Protein AF-A0A351PT14-F1 (afdb_monomer)

Radius of gyration: 14.62 Å; Cα contacts (8 Å, |Δi|>4): 122; chains: 1; bounding box: 34×16×45 Å

pLDDT: mean 96.29, std 6.52, range [57.69, 98.75]

Foldseek 3Di:
DDFDKDWDWDQDPFKIKIWIAGPVRDTLFIFIDTFDWDPPDPPDTDGDVVSSVVRRVVRVVVRCVSNVHDD

Nearest PDB structures (foldseek):
  3ezw-assembly1_E  TM=9.547E-01  e=2.823E-07  Escherichia coli K-12
  3ezw-assembly2_D  TM=9.632E-01  e=7.797E-07  Escherichia coli K-12
  3ezw-assembly2_H  TM=9.626E-01  e=7.797E-07  Escherichia coli K-12
  2zf5-assembly1_O  TM=9.693E-01  e=2.286E-06  Thermococcus kodakarensis KOD1
  6k78-assembly2_C-3  TM=9.576E-01  e=3.687E-06  Thermococcus kodakarensis KOD1

Sequence (71 aa):
MNGRYVMALDAGTTSVRAIIFNENSEIISIARREITQVYPVSGWVEHDPMEIWSSVPAVAIEAMVKASISP

Solvent-accessible surface area (backbone atoms only — not comparable to full-atom values): 4255 Å² total; per-residue (Å²): 136,91,78,67,71,50,77,48,78,47,80,53,91,57,29,35,33,16,38,34,26,42,87,84,70,45,80,68,28,69,24,68,41,77,48,72,79,42,65,91,49,94,96,47,79,48,70,59,69,64,60,57,57,58,38,50,61,52,16,43,50,49,18,30,59,73,52,72,55,78,137

Structure (mmCIF, N/CA/C/O backbone):
data_AF-A0A351PT14-F1
#
_entry.id   AF-A0A351PT14-F1
#
loop_
_atom_site.group_PDB
_atom_site.id
_atom_site.type_symbol
_atom_site.label_atom_id
_atom_site.label_alt_id
_atom_site.label_comp_id
_atom_site.label_asym_id
_atom_site.label_entity_id
_atom_site.label_seq_id
_atom_site.pdbx_PDB_ins_code
_atom_site.Cartn_x
_atom_site.Cartn_y
_atom_site.Cartn_z
_atom_site.occupancy
_atom_site.B_iso_or_equiv
_atom_site.auth_seq_id
_atom_site.auth_comp_id
_atom_site.auth_asym_id
_atom_site.auth_atom_id
_atom_site.pdbx_PDB_model_num
ATOM 1 N N . MET A 1 1 ? -10.531 2.998 21.733 1.00 57.69 1 MET A N 1
ATOM 2 C CA . MET A 1 1 ? -11.617 3.083 20.738 1.00 57.69 1 MET A CA 1
ATOM 3 C C . MET A 1 1 ? -12.194 1.689 20.600 1.00 57.69 1 MET A C 1
ATOM 5 O O . MET A 1 1 ? -11.432 0.789 20.285 1.00 57.69 1 MET A O 1
ATOM 9 N N . ASN A 1 2 ? -13.481 1.496 20.891 1.00 64.50 2 ASN A N 1
ATOM 10 C CA . ASN A 1 2 ? -14.165 0.235 20.601 1.00 64.50 2 ASN A CA 1
ATOM 11 C C . ASN A 1 2 ? -15.009 0.463 19.349 1.00 64.50 2 ASN A C 1
ATOM 13 O O . ASN A 1 2 ? -15.927 1.277 19.377 1.00 64.50 2 ASN A O 1
ATOM 17 N N . GLY A 1 3 ? -14.671 -0.214 18.259 1.00 82.38 3 GLY A N 1
ATOM 18 C CA . GLY A 1 3 ? -15.373 -0.119 16.984 1.00 82.38 3 GLY A CA 1
ATOM 19 C C . GLY A 1 3 ? -14.874 -1.202 16.039 1.00 82.38 3 GLY A C 1
ATOM 20 O O . GLY A 1 3 ? -13.744 -1.671 16.178 1.00 82.38 3 GLY A O 1
ATOM 21 N N . ARG A 1 4 ? -15.724 -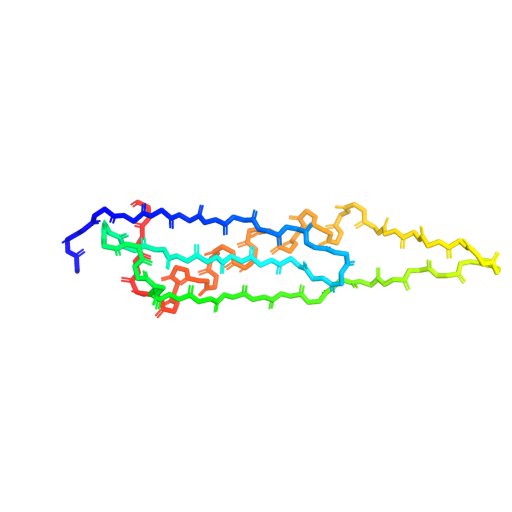1.633 15.104 1.00 93.50 4 ARG A N 1
ATOM 22 C CA . ARG A 1 4 ? -15.298 -2.513 14.015 1.00 93.50 4 ARG A CA 1
ATOM 23 C C . ARG A 1 4 ? -14.739 -1.661 12.887 1.00 93.50 4 ARG A C 1
ATOM 25 O O . ARG A 1 4 ? -15.324 -0.645 12.516 1.00 93.50 4 ARG A O 1
ATOM 32 N N . TYR A 1 5 ? -13.610 -2.101 12.354 1.00 96.94 5 TYR A N 1
ATOM 33 C CA . TYR A 1 5 ? -12.924 -1.446 11.253 1.00 96.94 5 TYR A CA 1
ATOM 34 C C . TYR A 1 5 ? -12.715 -2.437 10.115 1.00 96.94 5 TYR A C 1
ATOM 36 O O . TYR A 1 5 ? -12.588 -3.641 10.342 1.00 96.94 5 TYR A O 1
ATOM 44 N N . VAL A 1 6 ? -12.645 -1.918 8.895 1.00 97.50 6 VAL A N 1
ATOM 45 C CA . VAL A 1 6 ? -12.246 -2.679 7.709 1.00 97.50 6 VAL A CA 1
ATOM 46 C C . VAL A 1 6 ? -11.013 -2.017 7.118 1.00 97.50 6 VAL A C 1
ATOM 48 O O . VAL A 1 6 ? -11.000 -0.806 6.907 1.00 97.50 6 VAL A O 1
ATOM 51 N N . MET A 1 7 ? -9.977 -2.810 6.845 1.00 98.12 7 MET A N 1
ATOM 52 C CA . MET A 1 7 ? -8.802 -2.355 6.109 1.00 98.12 7 MET A CA 1
ATOM 53 C C . MET A 1 7 ? -8.911 -2.793 4.649 1.00 98.12 7 MET A C 1
ATOM 55 O O . MET A 1 7 ? -9.038 -3.982 4.367 1.00 98.12 7 MET A O 1
ATOM 59 N N . ALA A 1 8 ? -8.818 -1.841 3.726 1.00 98.44 8 ALA A N 1
ATOM 60 C CA . ALA A 1 8 ? -8.621 -2.110 2.309 1.00 98.44 8 ALA A CA 1
ATOM 61 C C . ALA A 1 8 ? -7.130 -2.016 1.970 1.00 98.44 8 ALA A C 1
ATOM 63 O O . ALA A 1 8 ? -6.480 -1.021 2.303 1.00 98.44 8 ALA A O 1
ATOM 64 N N . LEU A 1 9 ? -6.609 -3.038 1.293 1.00 98.38 9 LEU A N 1
ATOM 65 C CA . LEU A 1 9 ? -5.271 -3.052 0.712 1.00 98.38 9 LEU A CA 1
ATOM 66 C C . LEU A 1 9 ? -5.400 -2.859 -0.799 1.00 98.38 9 LEU A C 1
ATOM 68 O O . LEU A 1 9 ? -6.065 -3.643 -1.471 1.00 98.38 9 LEU A O 1
ATOM 72 N N . ASP A 1 10 ? -4.779 -1.807 -1.317 1.00 98.19 10 ASP A N 1
ATOM 73 C CA . ASP A 1 10 ? -4.864 -1.396 -2.718 1.00 98.19 10 ASP A CA 1
ATOM 74 C C . ASP A 1 10 ? -3.448 -1.338 -3.303 1.00 98.19 10 ASP A C 1
ATOM 76 O O . ASP A 1 10 ? -2.685 -0.403 -3.039 1.00 98.19 10 ASP A O 1
ATOM 80 N N . ALA A 1 11 ? -3.081 -2.386 -4.043 1.00 97.31 11 ALA A N 1
ATOM 81 C CA . ALA A 1 11 ? -1.831 -2.473 -4.788 1.00 97.31 11 ALA A CA 1
ATOM 82 C C . ALA A 1 11 ? -2.036 -1.876 -6.187 1.00 97.31 11 ALA A C 1
ATOM 84 O O . ALA A 1 11 ? -2.412 -2.569 -7.133 1.00 97.31 11 ALA A O 1
ATOM 85 N N . GLY A 1 12 ? -1.823 -0.565 -6.290 1.00 96.50 12 GLY A N 1
ATOM 86 C CA . GLY A 1 12 ? -1.858 0.153 -7.555 1.00 96.50 12 GLY A CA 1
ATOM 87 C C . GLY A 1 12 ? -0.570 -0.031 -8.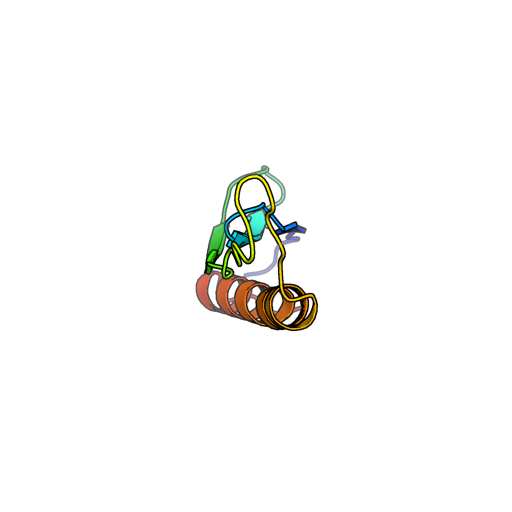350 1.00 96.50 12 GLY A C 1
ATOM 88 O O . GLY A 1 12 ? 0.402 -0.621 -7.886 1.00 96.50 12 GLY A O 1
ATOM 89 N N . THR A 1 13 ? -0.538 0.540 -9.552 1.00 97.00 13 THR A N 1
ATOM 90 C CA . THR A 1 13 ? 0.642 0.446 -10.417 1.00 97.00 13 THR A CA 1
ATOM 91 C C . THR A 1 13 ? 1.829 1.222 -9.873 1.00 97.00 13 THR A C 1
ATOM 93 O O . THR A 1 13 ? 2.939 0.744 -10.007 1.00 97.00 13 THR A O 1
ATOM 96 N N . THR A 1 14 ? 1.618 2.383 -9.247 1.00 97.50 14 THR A N 1
ATOM 97 C CA . THR A 1 14 ? 2.690 3.263 -8.741 1.00 97.50 14 THR A CA 1
ATOM 98 C C . THR A 1 14 ? 2.900 3.185 -7.234 1.00 97.50 14 THR A C 1
ATOM 100 O O . THR A 1 14 ? 3.902 3.680 -6.726 1.00 97.50 14 THR A O 1
ATOM 103 N N . SER A 1 15 ? 1.947 2.620 -6.491 1.00 98.06 15 SER A N 1
ATOM 104 C CA . SER A 1 15 ? 2.017 2.557 -5.032 1.00 98.06 15 SER A CA 1
ATOM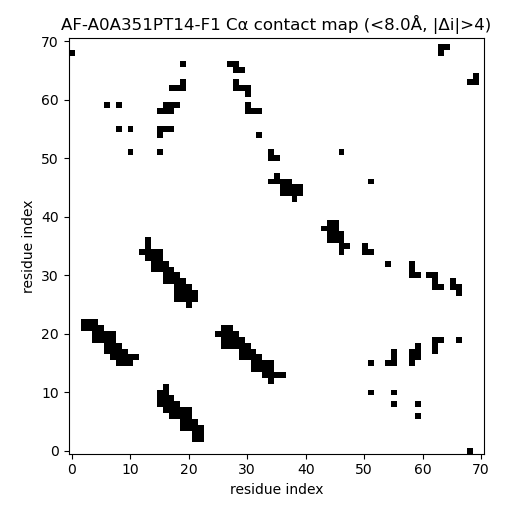 105 C C . SER A 1 15 ? 1.116 1.476 -4.452 1.00 98.06 15 SER A C 1
ATOM 107 O O . SER A 1 15 ? 0.057 1.169 -5.000 1.00 98.06 15 SER A O 1
ATOM 109 N N . VAL A 1 16 ? 1.502 0.981 -3.280 1.00 98.62 16 VAL A N 1
ATOM 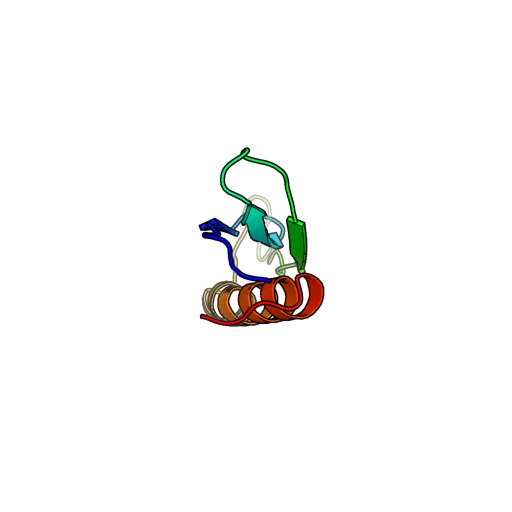110 C CA . VAL A 1 16 ? 0.670 0.140 -2.418 1.00 98.62 16 VAL A CA 1
ATOM 111 C C . VAL A 1 16 ? 0.097 0.998 -1.293 1.00 98.62 16 VAL A C 1
ATOM 113 O O . VAL A 1 16 ? 0.790 1.844 -0.721 1.00 98.62 16 VAL A O 1
ATOM 116 N N . ARG A 1 17 ? -1.185 0.805 -0.976 1.00 98.62 17 ARG A N 1
ATOM 117 C CA . ARG A 1 17 ? -1.938 1.593 0.007 1.00 98.62 17 ARG A CA 1
ATOM 118 C C . ARG A 1 17 ? -2.695 0.713 0.989 1.00 98.62 17 ARG A C 1
ATOM 120 O O . ARG A 1 17 ? -3.213 -0.333 0.613 1.00 98.62 17 ARG A O 1
ATOM 127 N N . ALA A 1 18 ? -2.808 1.195 2.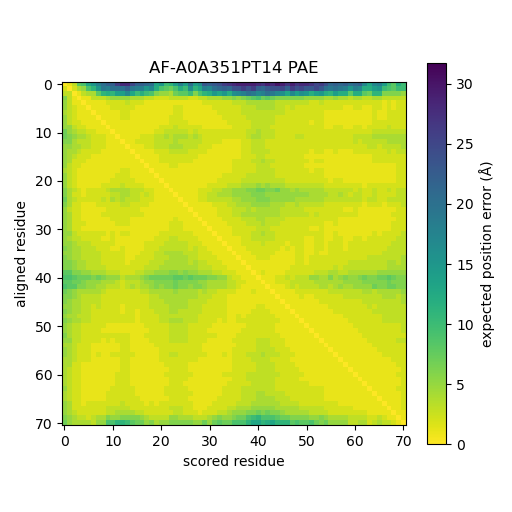224 1.00 98.75 18 ALA A N 1
ATOM 128 C CA . ALA A 1 18 ? -3.761 0.704 3.211 1.00 98.75 18 ALA A CA 1
ATOM 129 C C . ALA A 1 18 ? -4.708 1.837 3.605 1.00 98.75 18 ALA A C 1
ATOM 131 O O . ALA A 1 18 ? -4.261 2.952 3.897 1.00 98.75 18 ALA A O 1
ATOM 132 N N . ILE A 1 19 ? -6.006 1.547 3.616 1.00 98.69 19 ILE A N 1
ATOM 133 C CA . ILE A 1 19 ? -7.061 2.480 4.015 1.00 98.69 19 ILE A CA 1
ATOM 134 C C . ILE A 1 19 ? -7.900 1.810 5.095 1.00 98.69 19 ILE A C 1
ATOM 136 O O . ILE A 1 19 ? -8.372 0.695 4.890 1.00 98.69 19 ILE A O 1
ATOM 140 N N . ILE A 1 20 ? -8.089 2.477 6.232 1.00 98.44 20 ILE A N 1
ATOM 141 C CA . ILE A 1 20 ? -8.955 1.994 7.312 1.00 98.44 20 ILE A CA 1
ATOM 142 C C . ILE A 1 20 ? -10.275 2.755 7.272 1.00 98.44 20 ILE A C 1
ATOM 144 O O . ILE A 1 20 ? -10.282 3.986 7.298 1.00 98.44 20 ILE A O 1
ATOM 148 N N . PHE A 1 21 ? -11.375 2.008 7.271 1.00 98.12 21 PHE A N 1
ATOM 149 C CA . PHE A 1 21 ? -12.739 2.519 7.321 1.00 98.12 21 PHE A CA 1
ATOM 150 C C . PHE A 1 21 ? -13.433 2.118 8.623 1.00 98.12 21 PHE A C 1
ATOM 152 O O . PHE A 1 21 ? -13.168 1.037 9.156 1.00 98.12 21 PHE A O 1
ATOM 159 N N . ASN A 1 22 ? -14.341 2.961 9.114 1.00 96.38 22 ASN A N 1
ATOM 160 C CA . ASN A 1 22 ? -15.275 2.599 10.186 1.00 96.38 22 ASN A CA 1
ATOM 161 C C . ASN A 1 22 ? -16.606 2.044 9.631 1.00 96.38 22 ASN A C 1
ATOM 163 O O . ASN A 1 22 ? -16.803 1.953 8.419 1.00 96.38 22 ASN A O 1
ATOM 167 N N . GLU A 1 23 ? -17.543 1.698 10.519 1.00 95.31 23 GLU A N 1
ATOM 168 C CA . GLU A 1 23 ? -18.868 1.160 10.155 1.00 95.31 23 GLU A CA 1
ATOM 169 C C . GLU A 1 23 ? -19.725 2.126 9.309 1.00 95.31 23 GLU A C 1
ATOM 171 O O . GLU A 1 23 ? -20.609 1.680 8.580 1.00 95.31 23 GLU A O 1
ATOM 176 N N . ASN A 1 24 ? -19.434 3.431 9.342 1.00 96.00 24 ASN A N 1
ATOM 177 C CA . ASN A 1 24 ? -20.106 4.453 8.533 1.00 96.00 24 ASN A CA 1
ATOM 178 C C . ASN A 1 24 ? -19.431 4.672 7.166 1.00 96.00 24 ASN A C 1
ATOM 180 O O . ASN A 1 24 ? -19.793 5.598 6.445 1.00 96.00 24 ASN A O 1
ATOM 184 N N . SER A 1 25 ? -18.459 3.828 6.793 1.00 95.38 25 SER A N 1
ATOM 185 C CA . SER A 1 25 ? -17.632 3.976 5.584 1.00 95.38 25 SER A CA 1
ATOM 186 C C . SER A 1 25 ? -16.779 5.252 5.556 1.00 95.38 25 SER A C 1
ATOM 188 O O . SER A 1 25 ? -16.325 5.680 4.494 1.00 95.38 25 SER A O 1
ATOM 190 N N . GLU A 1 26 ? -16.522 5.861 6.714 1.00 97.56 26 GLU A N 1
ATOM 191 C CA . GLU A 1 26 ? -15.637 7.018 6.825 1.00 97.56 26 GLU A CA 1
ATOM 192 C C . GLU A 1 26 ? -14.181 6.554 6.862 1.00 97.56 26 GLU A C 1
ATOM 194 O O . GLU A 1 26 ? -13.846 5.569 7.525 1.00 97.56 26 GLU A O 1
ATOM 199 N N . ILE A 1 27 ? -13.302 7.284 6.173 1.00 98.19 27 ILE A N 1
ATOM 200 C CA . ILE A 1 27 ? -11.863 7.015 6.188 1.00 98.19 27 ILE A CA 1
ATOM 201 C C . ILE A 1 27 ? -11.277 7.508 7.510 1.00 98.19 27 ILE A C 1
ATOM 203 O O . ILE A 1 27 ? -11.274 8.705 7.791 1.00 98.19 27 ILE A O 1
ATOM 207 N N . ILE A 1 28 ? -10.720 6.585 8.287 1.00 98.12 28 ILE A N 1
ATOM 208 C CA . ILE A 1 28 ? -10.068 6.868 9.569 1.00 98.12 28 ILE A CA 1
ATOM 209 C C . ILE A 1 28 ? -8.579 7.142 9.379 1.00 98.12 28 ILE A C 1
ATOM 211 O O . ILE A 1 28 ? -8.025 8.051 9.993 1.00 98.12 28 ILE A O 1
ATOM 215 N N . SER A 1 29 ? -7.913 6.372 8.518 1.00 98.56 29 SER A N 1
ATOM 216 C CA . SER A 1 29 ? -6.507 6.598 8.192 1.00 98.56 29 SER A CA 1
ATOM 217 C C . SER A 1 29 ? -6.137 6.051 6.817 1.00 98.56 29 SER A C 1
ATOM 219 O O . SER A 1 29 ? -6.800 5.170 6.265 1.00 98.56 29 SER A O 1
ATOM 221 N N . ILE A 1 30 ? -5.049 6.600 6.268 1.00 98.62 30 ILE A N 1
ATOM 222 C CA . ILE A 1 30 ? -4.426 6.149 5.024 1.00 98.62 30 ILE A CA 1
ATOM 223 C C . ILE A 1 30 ? -2.907 6.082 5.222 1.00 98.62 30 ILE A C 1
ATOM 225 O O . ILE A 1 30 ? -2.280 7.005 5.760 1.00 98.62 30 ILE A O 1
ATOM 229 N N . ALA A 1 31 ? -2.301 5.018 4.712 1.00 98.75 31 ALA A N 1
ATOM 230 C CA . ALA A 1 31 ? -0.865 4.917 4.488 1.00 98.75 31 ALA A CA 1
ATOM 231 C C . ALA A 1 31 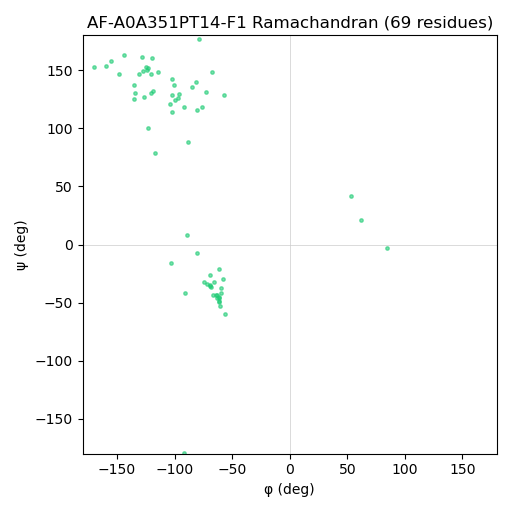? -0.593 4.488 3.044 1.00 98.75 31 ALA A C 1
ATOM 233 O O . ALA A 1 31 ? -1.410 3.803 2.423 1.00 98.75 31 ALA A O 1
ATOM 234 N N . ARG A 1 32 ? 0.537 4.931 2.491 1.00 98.56 32 ARG A N 1
ATOM 235 C CA . ARG A 1 32 ? 0.937 4.613 1.118 1.00 98.56 32 ARG A CA 1
ATOM 236 C C . ARG A 1 32 ? 2.448 4.533 0.997 1.00 98.56 32 ARG A C 1
ATOM 238 O O . ARG A 1 32 ? 3.145 5.307 1.648 1.00 98.56 32 ARG A O 1
ATOM 245 N N . ARG A 1 33 ? 2.925 3.658 0.119 1.00 98.38 33 ARG A N 1
ATOM 246 C CA . ARG A 1 33 ? 4.327 3.574 -0.296 1.00 98.38 33 ARG A CA 1
ATOM 247 C C . ARG A 1 33 ? 4.395 3.444 -1.803 1.00 98.38 33 ARG A C 1
ATOM 249 O O . ARG A 1 33 ? 3.661 2.644 -2.379 1.00 98.38 33 ARG A O 1
ATOM 256 N N . GLU A 1 34 ? 5.228 4.267 -2.420 1.00 98.19 34 GLU A N 1
ATOM 257 C CA . GLU A 1 34 ? 5.528 4.155 -3.844 1.00 98.19 34 GLU A CA 1
ATOM 258 C C . GLU A 1 34 ? 6.310 2.866 -4.108 1.00 98.19 34 GLU A C 1
ATOM 260 O O . GLU A 1 34 ? 7.053 2.409 -3.239 1.00 98.19 34 GLU A O 1
ATOM 265 N N . ILE A 1 35 ? 6.100 2.287 -5.288 1.00 98.12 35 ILE A N 1
ATOM 266 C CA . ILE A 1 35 ? 6.844 1.126 -5.782 1.00 98.12 35 ILE A CA 1
ATOM 267 C C . ILE A 1 35 ? 7.541 1.491 -7.088 1.00 98.12 35 ILE A C 1
ATOM 269 O O . ILE A 1 35 ? 7.036 2.286 -7.894 1.00 98.12 35 ILE A O 1
ATOM 273 N N . THR A 1 36 ? 8.709 0.907 -7.301 1.00 98.25 36 THR A N 1
ATOM 274 C CA . THR A 1 36 ? 9.580 1.245 -8.416 1.00 98.25 36 THR A CA 1
ATOM 275 C C . THR A 1 36 ? 9.006 0.709 -9.727 1.00 98.25 36 THR A C 1
ATOM 277 O O . THR A 1 36 ? 8.640 -0.458 -9.842 1.00 98.25 36 THR A O 1
ATOM 280 N N . GLN A 1 37 ? 8.948 1.568 -10.748 1.00 97.81 37 GLN A N 1
ATOM 281 C CA . GLN A 1 37 ? 8.676 1.150 -12.126 1.00 97.81 37 GLN A CA 1
ATOM 282 C C . GLN A 1 37 ? 10.006 0.873 -12.826 1.00 97.81 37 GLN A C 1
ATOM 284 O O . GLN A 1 37 ? 10.816 1.790 -12.982 1.00 97.81 37 GLN A O 1
ATOM 289 N N . VAL A 1 38 ? 10.236 -0.360 -13.268 1.00 98.12 38 VAL A N 1
ATOM 290 C CA . VAL A 1 38 ? 11.443 -0.717 -14.019 1.00 98.12 38 VAL A CA 1
ATOM 291 C C . VAL A 1 38 ? 11.124 -0.692 -15.513 1.00 98.12 38 VAL A C 1
ATOM 293 O O . VAL A 1 38 ? 10.188 -1.347 -15.964 1.00 98.12 38 VAL A O 1
ATOM 296 N N . TYR A 1 39 ? 11.909 0.064 -16.285 1.00 97.69 39 TYR A N 1
ATOM 297 C CA . TYR A 1 39 ? 11.751 0.216 -17.738 1.00 97.69 39 TYR A CA 1
ATOM 298 C C . TYR A 1 39 ? 12.990 -0.335 -18.464 1.00 97.69 39 TYR A C 1
ATOM 300 O O . TYR A 1 39 ? 13.867 0.442 -18.849 1.00 97.69 39 TYR A O 1
ATOM 308 N N . PRO A 1 40 ? 13.123 -1.665 -18.623 1.00 97.44 40 PRO A N 1
ATOM 309 C CA . PRO A 1 40 ? 14.337 -2.265 -19.181 1.00 97.44 40 PRO A CA 1
ATOM 310 C C . PRO A 1 40 ? 14.506 -1.963 -20.677 1.00 97.44 40 PRO A C 1
ATOM 312 O O . PRO A 1 40 ? 15.623 -1.768 -21.152 1.00 97.44 40 PRO A O 1
ATOM 315 N N . VAL A 1 41 ? 13.396 -1.900 -21.420 1.00 97.62 41 VAL A N 1
ATOM 316 C CA . VAL A 1 41 ? 13.347 -1.546 -22.844 1.00 97.62 41 VAL A CA 1
ATOM 317 C C . VAL A 1 41 ? 12.089 -0.731 -23.151 1.00 97.62 41 VAL A C 1
ATOM 319 O O . VAL A 1 41 ? 11.131 -0.713 -22.378 1.00 97.62 41 VAL A O 1
ATOM 322 N N . SER A 1 42 ? 12.078 -0.044 -24.297 1.00 97.50 42 SER A N 1
ATOM 323 C CA . SER A 1 42 ? 10.939 0.783 -24.710 1.00 97.50 42 SER A CA 1
ATOM 324 C C . SER A 1 42 ? 9.642 -0.035 -24.780 1.00 97.50 42 SER A C 1
ATOM 326 O O . SER A 1 42 ? 9.595 -1.093 -25.407 1.00 97.50 42 SER A O 1
ATOM 328 N N . GLY A 1 43 ? 8.592 0.463 -24.124 1.00 97.69 43 GLY A N 1
ATOM 329 C CA . GLY A 1 43 ? 7.275 -0.177 -24.071 1.00 97.69 43 GLY A CA 1
ATOM 330 C C . GLY A 1 43 ? 7.110 -1.254 -22.993 1.00 97.69 43 GLY A C 1
ATOM 331 O O . GLY A 1 43 ? 6.006 -1.771 -22.855 1.00 97.69 43 GLY A O 1
ATOM 332 N N . TRP A 1 44 ? 8.156 -1.582 -22.227 1.00 98.12 44 TRP A N 1
ATOM 333 C CA . TRP A 1 44 ? 8.086 -2.557 -21.134 1.00 98.12 44 TRP A CA 1
ATOM 334 C C . TRP A 1 44 ? 8.027 -1.862 -19.779 1.00 98.12 44 TRP A C 1
ATOM 336 O O . TRP A 1 44 ? 8.699 -0.854 -19.563 1.00 98.12 44 TRP A O 1
ATOM 346 N N . VAL A 1 45 ? 7.241 -2.436 -18.869 1.00 98.00 45 VAL A N 1
ATOM 347 C CA . VAL A 1 45 ? 7.171 -2.032 -17.463 1.00 98.00 45 VAL A CA 1
ATOM 348 C C . VAL A 1 45 ? 7.186 -3.291 -16.613 1.00 98.00 45 VAL A C 1
ATOM 350 O O . VAL A 1 45 ? 6.358 -4.179 -16.808 1.00 98.00 45 VAL A O 1
ATOM 353 N N . GLU A 1 46 ? 8.126 -3.356 -15.681 1.00 98.31 46 GLU A N 1
ATOM 354 C CA . GLU A 1 46 ? 8.280 -4.455 -14.733 1.00 98.31 46 GLU A CA 1
ATOM 355 C C . GLU A 1 46 ? 8.233 -3.919 -13.296 1.00 98.31 46 GLU A C 1
ATOM 357 O O . GLU A 1 46 ? 8.611 -2.773 -13.030 1.00 98.31 46 GLU A O 1
ATOM 362 N 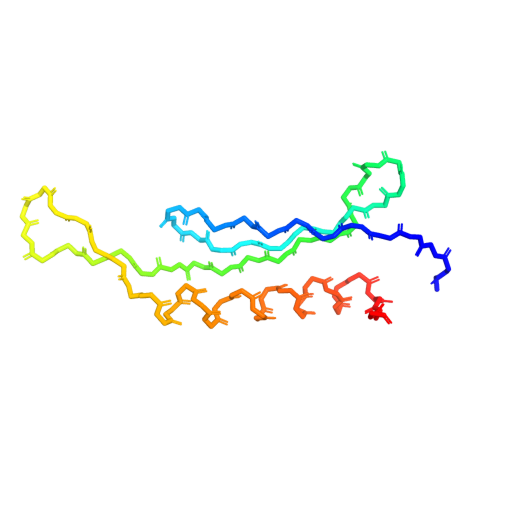N . HIS A 1 47 ? 7.782 -4.761 -12.364 1.00 98.25 47 HIS A N 1
ATOM 363 C CA . HIS A 1 47 ? 7.816 -4.511 -10.919 1.00 98.25 47 HIS A CA 1
ATOM 364 C C . HIS A 1 47 ? 8.563 -5.637 -10.218 1.00 98.25 47 HIS A C 1
ATOM 366 O O . HIS A 1 47 ? 8.489 -6.786 -10.653 1.00 98.25 47 HIS A O 1
ATOM 372 N N . ASP A 1 48 ? 9.206 -5.322 -9.094 1.00 97.94 48 ASP A N 1
ATOM 373 C CA . ASP A 1 48 ? 9.702 -6.336 -8.167 1.00 97.94 48 ASP A CA 1
ATOM 374 C C . ASP A 1 48 ? 8.541 -6.841 -7.280 1.00 97.94 48 ASP A C 1
ATOM 376 O O . ASP A 1 48 ? 7.998 -6.075 -6.472 1.00 97.94 48 ASP A O 1
ATOM 380 N N . PRO A 1 49 ? 8.155 -8.131 -7.366 1.00 97.94 49 PRO A N 1
ATOM 381 C CA . PRO A 1 49 ? 7.117 -8.694 -6.506 1.00 97.94 49 PRO A CA 1
ATOM 382 C C . PRO A 1 49 ? 7.435 -8.567 -5.011 1.00 97.94 49 PRO A C 1
ATOM 384 O O . PRO A 1 49 ? 6.516 -8.454 -4.198 1.00 97.94 49 PRO A O 1
ATOM 387 N N . MET A 1 50 ? 8.718 -8.570 -4.634 1.00 98.19 50 MET A N 1
ATOM 388 C CA . MET A 1 50 ? 9.140 -8.431 -3.241 1.00 98.19 50 MET A CA 1
ATOM 389 C C . MET A 1 50 ? 8.991 -6.999 -2.726 1.00 98.19 50 MET A C 1
ATOM 391 O O . MET A 1 50 ? 8.671 -6.811 -1.549 1.00 98.19 50 MET A O 1
ATOM 395 N N . GLU A 1 51 ? 9.152 -5.988 -3.580 1.00 98.25 51 GLU A N 1
ATOM 396 C CA . GLU A 1 51 ? 8.878 -4.590 -3.227 1.00 98.25 51 GLU A CA 1
ATOM 397 C C . GLU A 1 51 ? 7.375 -4.379 -2.983 1.00 98.25 51 GLU A C 1
ATOM 399 O O . GLU A 1 51 ? 6.984 -3.794 -1.969 1.00 98.25 51 GLU A O 1
ATOM 404 N N . ILE A 1 52 ? 6.518 -4.948 -3.840 1.00 98.00 52 ILE A N 1
ATOM 405 C CA . ILE A 1 52 ? 5.061 -4.944 -3.634 1.00 98.00 52 ILE A CA 1
ATOM 406 C C . ILE A 1 52 ? 4.713 -5.662 -2.324 1.00 98.00 52 ILE A C 1
ATOM 408 O O . ILE A 1 52 ? 4.032 -5.093 -1.466 1.00 98.00 52 ILE A O 1
ATOM 412 N N . TRP A 1 53 ? 5.201 -6.893 -2.141 1.00 97.94 53 TRP A N 1
ATOM 413 C CA . TRP A 1 53 ? 4.884 -7.712 -0.972 1.00 97.94 53 TRP A CA 1
ATOM 414 C C . TRP A 1 53 ? 5.336 -7.069 0.337 1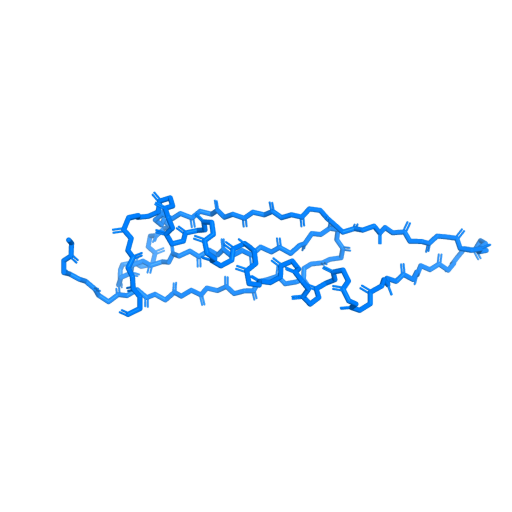.00 97.94 53 TRP A C 1
ATOM 416 O O . TRP A 1 53 ? 4.564 -7.031 1.288 1.00 97.94 53 TRP A O 1
ATOM 426 N N . SER A 1 54 ? 6.557 -6.534 0.394 1.00 98.12 54 SER A N 1
ATOM 427 C CA . SER A 1 54 ? 7.075 -5.870 1.598 1.00 98.12 54 SER A CA 1
ATOM 428 C C . SER A 1 54 ? 6.365 -4.546 1.897 1.00 98.12 54 SER A C 1
ATOM 430 O O . SER A 1 54 ? 6.244 -4.163 3.065 1.00 98.12 54 SER A O 1
ATOM 432 N N . SER A 1 55 ? 5.820 -3.879 0.875 1.00 98.38 55 SER A N 1
ATOM 433 C CA . SER A 1 55 ? 5.049 -2.647 1.045 1.00 98.38 55 SER A CA 1
ATOM 434 C C . SER A 1 55 ? 3.709 -2.880 1.739 1.00 98.38 55 SER A C 1
ATOM 436 O O . SER A 1 55 ? 3.310 -2.045 2.548 1.00 98.38 55 SER A O 1
ATOM 438 N N . VAL A 1 56 ? 3.036 -4.009 1.486 1.00 98.38 56 VAL A N 1
ATOM 439 C CA . VAL A 1 56 ? 1.714 -4.339 2.059 1.00 98.38 56 VAL A CA 1
ATOM 440 C C . VAL A 1 56 ? 1.690 -4.306 3.599 1.00 98.38 56 VAL A C 1
ATOM 442 O O . VAL A 1 56 ? 0.930 -3.506 4.153 1.00 98.38 56 VAL A O 1
ATOM 445 N N . PRO A 1 57 ? 2.497 -5.103 4.332 1.00 98.00 57 PRO A N 1
ATOM 446 C CA . PRO A 1 57 ? 2.500 -5.063 5.790 1.00 98.00 57 PRO A CA 1
ATOM 447 C C . PRO A 1 57 ? 3.008 -3.716 6.314 1.00 98.00 57 PRO A C 1
ATOM 449 O O . PRO A 1 57 ? 2.520 -3.247 7.341 1.00 98.00 57 PRO A O 1
ATOM 452 N N . ALA A 1 58 ? 3.931 -3.058 5.602 1.00 98.38 58 ALA A N 1
ATOM 453 C CA . ALA A 1 58 ? 4.436 -1.748 5.996 1.00 98.38 58 ALA A CA 1
ATOM 454 C C . ALA A 1 58 ? 3.320 -0.691 6.019 1.00 98.38 58 ALA A C 1
ATOM 456 O O . ALA A 1 58 ? 3.162 0.005 7.024 1.00 98.38 58 ALA A O 1
ATOM 457 N N . VAL A 1 59 ? 2.508 -0.596 4.959 1.00 98.62 59 VAL A N 1
ATOM 458 C CA . VAL A 1 59 ? 1.386 0.355 4.928 1.00 98.62 59 VAL A CA 1
ATOM 459 C C . VAL A 1 59 ? 0.248 -0.063 5.857 1.00 98.62 59 VAL A C 1
ATOM 461 O O . VAL A 1 59 ? -0.369 0.804 6.469 1.00 98.62 59 VAL A O 1
ATOM 464 N N . ALA A 1 60 ? -0.008 -1.363 6.032 1.00 98.50 60 ALA A N 1
ATOM 465 C CA . ALA A 1 60 ? -1.027 -1.851 6.962 1.00 98.50 60 ALA A CA 1
ATOM 466 C C . ALA A 1 60 ? -0.721 -1.435 8.410 1.00 98.50 60 ALA A C 1
ATOM 468 O O . ALA A 1 60 ? -1.572 -0.860 9.091 1.00 98.50 60 ALA A O 1
ATOM 469 N N . ILE A 1 61 ? 0.515 -1.674 8.862 1.00 98.31 61 ILE A N 1
ATOM 470 C CA . ILE A 1 61 ? 0.975 -1.292 10.203 1.00 98.31 61 ILE A CA 1
ATOM 471 C C . ILE A 1 61 ? 0.944 0.229 10.360 1.00 98.31 61 ILE A C 1
ATOM 473 O O . ILE A 1 61 ? 0.417 0.730 11.351 1.00 98.31 61 ILE A O 1
ATOM 477 N N . GLU A 1 62 ? 1.449 0.975 9.377 1.00 98.62 62 GLU A N 1
ATOM 478 C CA . GLU A 1 62 ? 1.441 2.439 9.419 1.00 98.62 62 GLU A CA 1
ATOM 479 C C . GLU A 1 62 ? 0.013 3.004 9.518 1.00 98.62 62 GLU A C 1
ATOM 481 O O . GLU A 1 62 ? -0.235 3.919 10.306 1.00 98.62 62 GLU A O 1
ATOM 486 N N . ALA A 1 63 ? -0.944 2.444 8.771 1.00 98.50 63 ALA A N 1
ATOM 487 C CA . ALA A 1 63 ? -2.342 2.854 8.837 1.00 98.50 63 ALA A CA 1
ATO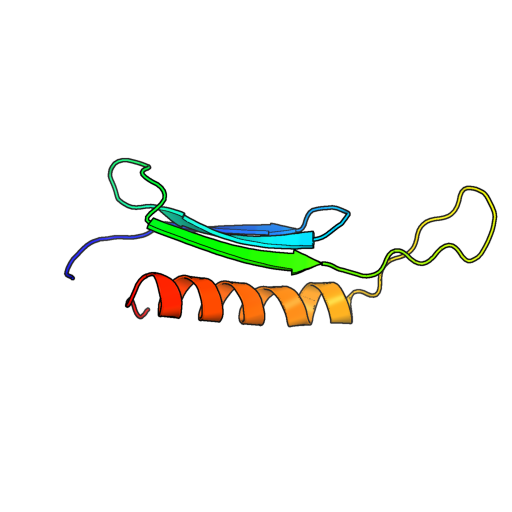M 488 C C . ALA A 1 63 ? -2.951 2.576 10.223 1.00 98.50 63 ALA A C 1
ATOM 490 O O . ALA A 1 63 ? -3.624 3.455 10.770 1.00 98.50 63 ALA A O 1
ATOM 491 N N . MET A 1 64 ? -2.690 1.401 10.813 1.00 97.88 64 MET A N 1
ATOM 492 C CA . MET A 1 64 ? -3.166 1.055 12.161 1.00 97.88 64 MET A CA 1
ATOM 493 C C . MET A 1 64 ? -2.580 1.976 13.232 1.00 97.88 64 MET A C 1
ATOM 495 O O . MET A 1 64 ? -3.320 2.476 14.078 1.00 97.88 64 MET A O 1
ATOM 499 N N . VAL A 1 65 ? -1.278 2.271 13.156 1.00 98.12 65 VAL A N 1
ATOM 500 C CA . VAL A 1 65 ? -0.605 3.202 14.075 1.00 98.12 65 VAL A CA 1
ATOM 501 C C . VAL A 1 65 ? -1.205 4.604 13.959 1.00 98.12 65 VAL A C 1
ATOM 503 O O . VAL A 1 65 ? -1.555 5.198 14.977 1.00 98.12 65 VAL A O 1
ATOM 506 N N . LYS A 1 66 ? -1.410 5.118 12.737 1.00 97.94 66 LYS A N 1
ATOM 507 C CA . LYS A 1 66 ? -2.067 6.421 12.513 1.00 97.94 66 LYS A CA 1
ATOM 508 C C . LYS A 1 66 ? -3.491 6.466 13.069 1.00 97.94 66 LYS A C 1
ATOM 510 O O . LYS A 1 66 ? -3.903 7.496 13.590 1.00 97.94 66 LYS A O 1
ATOM 515 N N . ALA A 1 67 ? -4.228 5.362 12.965 1.00 96.81 67 ALA A N 1
ATOM 516 C CA . ALA A 1 67 ? -5.581 5.234 13.501 1.00 96.81 67 ALA A CA 1
ATOM 517 C C . ALA A 1 67 ? -5.619 4.931 15.011 1.00 96.81 67 ALA A C 1
ATOM 519 O O . ALA A 1 67 ? -6.696 4.955 15.598 1.00 96.81 67 ALA A O 1
ATOM 520 N N . SER A 1 68 ? -4.473 4.663 15.651 1.00 96.19 68 SER A N 1
ATOM 521 C CA . SER A 1 68 ? -4.389 4.203 17.046 1.00 96.19 68 SER A CA 1
ATOM 522 C C . SER A 1 68 ? -5.250 2.959 17.330 1.00 96.19 68 SER A C 1
ATOM 524 O O . SER A 1 68 ? -5.920 2.884 18.362 1.00 96.19 68 SER A O 1
ATOM 526 N N . ILE A 1 69 ? -5.242 1.988 16.409 1.00 94.88 69 ILE A N 1
ATOM 527 C CA . ILE A 1 69 ? -5.976 0.717 16.537 1.00 94.88 69 ILE A CA 1
ATOM 528 C C . ILE A 1 69 ? -5.035 -0.492 16.504 1.00 94.88 69 ILE A C 1
ATOM 530 O O . ILE A 1 69 ? -3.908 -0.407 16.018 1.00 94.88 69 ILE A O 1
ATOM 534 N N . SER A 1 70 ? -5.525 -1.627 16.996 1.00 91.75 70 SER A N 1
ATOM 535 C CA . SER A 1 70 ? -4.864 -2.933 16.940 1.00 91.75 70 SER A CA 1
ATOM 536 C C . SER A 1 70 ? -5.815 -3.996 16.367 1.00 91.75 70 SER A C 1
ATOM 538 O O . SER A 1 70 ? -7.026 -3.756 16.374 1.00 91.75 70 SER A O 1
ATOM 540 N N . PRO A 1 71 ? -5.292 -5.140 15.885 1.00 86.69 71 PRO A N 1
ATOM 541 C CA . PRO A 1 71 ? -6.100 -6.299 15.498 1.00 86.69 71 PRO A CA 1
ATOM 542 C C . PRO A 1 71 ? -6.977 -6.839 16.633 1.00 86.69 71 PRO A C 1
ATOM 544 O O . PRO A 1 71 ? -6.585 -6.671 17.814 1.00 86.69 71 PRO A O 1
#

Mean predicted aligned error: 2.84 Å

Secondary structure (DSSP, 8-state):
-----EEEEEE-SSEEEEEEE-TT--EEEEEEEE-PPB-SSTT--B--HHHHHHHHHHHHHHHHHHHT---